Protein AF-A0A1S1LIB3-F1 (afdb_monomer_lite)

pLDDT: mean 85.14, std 17.37, range [36.69, 97.44]

Sequence (76 aa):
MIGAVTPADEDAAPINWSIRLVTEEADQWDDLLFSLRKETSRRTLSKADIMRALIELASNDPTVRSALIAALITPR

Foldseek 3Di:
DDPPPPPPPPDPDDDDDDDDDDPVRVVVLVVVQVVCCVVVVPPPDDSVNVVVVLVVCLVPPVVSVVVVVVVVPDDD

Structure (mmCIF, N/CA/C/O backbone):
data_AF-A0A1S1LIB3-F1
#
_entry.id   AF-A0A1S1LIB3-F1
#
loop_
_atom_site.group_PDB
_atom_site.id
_atom_site.type_symbol
_atom_site.label_atom_id
_atom_site.label_alt_id
_atom_site.label_comp_id
_atom_site.label_asym_id
_atom_site.label_entity_id
_atom_site.label_seq_id
_atom_site.pdbx_PDB_ins_code
_atom_site.Cartn_x
_atom_site.Cartn_y
_atom_site.Cartn_z
_atom_site.occupancy
_atom_site.B_iso_or_equiv
_atom_site.auth_seq_id
_atom_site.auth_comp_id
_atom_site.auth_asym_id
_atom_site.auth_atom_id
_atom_site.pdbx_PDB_model_num
ATOM 1 N N . MET A 1 1 ? -23.713 -25.441 -31.702 1.00 36.69 1 MET A N 1
ATOM 2 C CA . MET A 1 1 ? -22.253 -25.653 -31.569 1.00 36.69 1 MET A CA 1
ATOM 3 C C . MET A 1 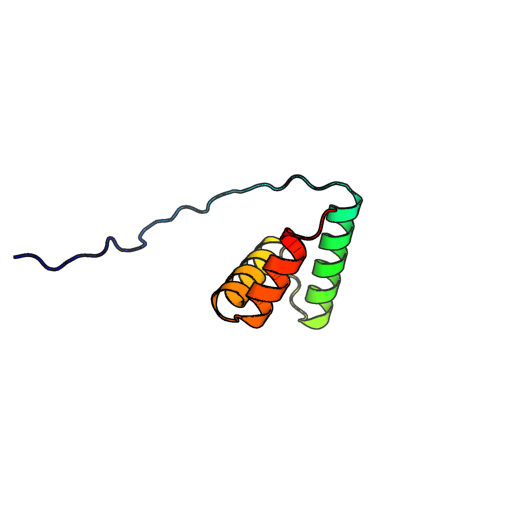1 ? -21.595 -24.290 -31.659 1.00 36.69 1 MET A C 1
ATOM 5 O O . MET A 1 1 ? -21.867 -23.617 -32.634 1.00 36.69 1 MET A O 1
ATOM 9 N N . ILE A 1 2 ? -20.800 -23.769 -30.734 1.00 45.78 2 ILE A N 1
ATOM 10 C CA . ILE A 1 2 ? -20.424 -24.098 -29.356 1.00 45.78 2 ILE A CA 1
ATOM 11 C C . ILE A 1 2 ? -20.421 -22.718 -28.677 1.00 45.78 2 ILE A C 1
ATOM 13 O O . ILE A 1 2 ? -19.824 -21.786 -29.213 1.00 45.78 2 ILE A O 1
ATOM 17 N N . GLY A 1 3 ? -21.141 -22.560 -27.565 1.00 38.47 3 GLY A N 1
ATOM 18 C CA . GLY A 1 3 ? -21.002 -21.364 -26.739 1.00 38.47 3 GLY A CA 1
ATOM 19 C C . GLY A 1 3 ? -19.596 -21.364 -26.156 1.00 38.47 3 GLY A C 1
ATOM 20 O O . GLY A 1 3 ? -19.177 -22.375 -25.593 1.00 38.47 3 GLY A O 1
ATOM 21 N N . ALA A 1 4 ? -18.856 -20.274 -26.343 1.00 47.53 4 ALA A N 1
ATOM 22 C CA . ALA A 1 4 ? -17.592 -20.070 -25.658 1.00 47.53 4 ALA A CA 1
ATOM 23 C C . ALA A 1 4 ? -17.893 -19.960 -24.159 1.00 47.53 4 ALA A C 1
ATOM 25 O O . ALA A 1 4 ? -18.267 -18.904 -23.660 1.00 47.53 4 ALA A O 1
ATOM 26 N N . VAL A 1 5 ? -17.798 -21.089 -23.462 1.00 46.53 5 VAL A N 1
ATOM 27 C CA . VAL A 1 5 ? -17.649 -21.114 -22.014 1.00 46.53 5 VAL A CA 1
ATOM 28 C C . VAL A 1 5 ? -16.233 -20.616 -21.772 1.00 46.53 5 VAL A C 1
ATOM 30 O O . VAL A 1 5 ? -15.268 -21.361 -21.937 1.00 46.53 5 VAL A O 1
ATOM 33 N N . THR A 1 6 ? -16.091 -19.328 -21.466 1.00 55.41 6 THR A N 1
ATOM 34 C CA . THR A 1 6 ? -14.933 -18.868 -20.702 1.00 55.41 6 THR A CA 1
ATOM 35 C C . THR A 1 6 ? -14.891 -19.757 -19.463 1.00 55.41 6 THR A C 1
ATOM 37 O O . THR A 1 6 ? -15.927 -19.855 -18.799 1.00 55.41 6 THR A O 1
ATOM 40 N N . PRO A 1 7 ? -13.783 -20.472 -19.188 1.00 49.69 7 PRO A N 1
ATOM 41 C CA . PRO A 1 7 ? -13.681 -21.236 -17.957 1.00 49.69 7 PRO A CA 1
ATOM 42 C C . PRO A 1 7 ? -13.971 -20.255 -16.830 1.00 49.69 7 PRO A C 1
ATOM 44 O O . PRO A 1 7 ? -13.316 -19.217 -16.725 1.00 49.69 7 PRO A O 1
ATOM 47 N N . ALA A 1 8 ? -15.048 -20.528 -16.101 1.00 47.88 8 ALA A N 1
ATOM 48 C CA . ALA A 1 8 ? -15.399 -19.765 -14.928 1.00 47.88 8 ALA A CA 1
ATOM 49 C C . ALA A 1 8 ? -14.166 -19.732 -14.018 1.00 47.88 8 ALA A C 1
ATOM 51 O O . ALA A 1 8 ? -13.449 -20.731 -13.928 1.00 47.88 8 ALA A O 1
ATOM 52 N N . ASP A 1 9 ? -13.926 -18.588 -13.377 1.00 52.62 9 ASP A N 1
ATOM 53 C CA . ASP A 1 9 ? -12.985 -18.384 -12.266 1.00 52.62 9 ASP A CA 1
ATOM 54 C C . ASP A 1 9 ? -13.372 -19.247 -11.037 1.00 52.62 9 ASP A C 1
ATOM 56 O O . ASP A 1 9 ? -13.466 -18.773 -9.906 1.00 52.62 9 ASP A O 1
ATOM 60 N N . GLU A 1 10 ? -13.676 -20.524 -11.251 1.00 48.12 10 GLU A N 1
ATOM 61 C CA . GLU A 1 10 ? -13.922 -21.517 -10.222 1.00 48.12 10 GLU A CA 1
ATOM 62 C C . GLU A 1 10 ? -12.550 -22.022 -9.753 1.00 48.12 10 GLU A C 1
ATOM 64 O O . GLU A 1 10 ? -11.828 -22.710 -10.472 1.00 48.12 10 GLU A O 1
ATOM 69 N N . ASP A 1 11 ? -12.192 -21.615 -8.534 1.00 52.91 11 ASP A N 1
ATOM 70 C CA . ASP A 1 11 ? -11.052 -22.091 -7.743 1.00 52.91 11 ASP A CA 1
ATOM 71 C C . ASP A 1 11 ? -9.646 -21.618 -8.145 1.00 52.91 11 ASP A C 1
ATOM 73 O O . ASP A 1 11 ? -8.687 -22.394 -8.203 1.00 52.91 11 ASP A O 1
ATOM 77 N N . ALA A 1 12 ? -9.445 -20.302 -8.259 1.00 60.38 12 ALA A N 1
ATOM 78 C CA . ALA A 1 12 ? -8.114 -19.754 -8.001 1.00 60.38 12 ALA A CA 1
ATOM 79 C C . ALA A 1 12 ? -7.786 -19.916 -6.502 1.00 60.38 12 ALA A C 1
ATOM 81 O O . ALA A 1 12 ? -8.088 -19.048 -5.680 1.00 60.38 12 ALA A O 1
ATOM 82 N N . ALA A 1 13 ? -7.196 -21.058 -6.132 1.00 70.75 13 ALA A N 1
ATOM 83 C CA . ALA A 1 13 ? -6.696 -21.304 -4.783 1.00 70.75 13 ALA A CA 1
ATOM 84 C C . ALA A 1 13 ? -5.831 -20.117 -4.308 1.00 70.75 13 ALA A C 1
ATOM 86 O O . ALA A 1 13 ? -5.088 -19.544 -5.113 1.00 70.75 13 ALA A O 1
ATOM 87 N N . PRO A 1 14 ? -5.895 -19.729 -3.020 1.00 73.19 14 PRO A N 1
ATOM 88 C CA . PRO A 1 14 ? -5.147 -18.581 -2.527 1.00 73.19 14 PRO A CA 1
ATOM 89 C C . PRO A 1 14 ? -3.648 -18.783 -2.776 1.00 73.19 14 PRO A C 1
ATOM 91 O O . PRO A 1 14 ? -3.022 -19.680 -2.210 1.00 73.19 14 PRO A O 1
ATOM 94 N N . ILE A 1 15 ? -3.068 -17.935 -3.625 1.00 82.44 15 ILE A N 1
ATOM 95 C CA . ILE A 1 15 ? -1.635 -17.957 -3.912 1.00 82.44 15 ILE A CA 1
ATOM 96 C C . ILE A 1 15 ? -0.910 -17.312 -2.734 1.00 82.44 15 ILE A C 1
ATOM 98 O O . ILE A 1 15 ? -1.080 -16.123 -2.451 1.00 82.44 15 ILE A O 1
ATOM 102 N N . ASN A 1 16 ? -0.084 -18.100 -2.048 1.00 85.19 16 ASN A N 1
ATOM 103 C CA . ASN A 1 16 ? 0.838 -17.567 -1.057 1.00 85.19 16 ASN A CA 1
ATOM 104 C C . ASN A 1 16 ? 2.081 -17.017 -1.766 1.00 85.19 16 ASN A C 1
ATOM 106 O O . ASN A 1 16 ? 2.695 -17.704 -2.581 1.00 85.19 16 ASN A O 1
ATOM 110 N N . TRP A 1 17 ? 2.453 -15.785 -1.441 1.00 85.75 17 TRP A N 1
ATOM 111 C CA . TRP A 1 17 ? 3.615 -15.106 -1.997 1.00 85.75 17 TRP A CA 1
ATOM 112 C C . TRP A 1 17 ? 4.398 -14.436 -0.868 1.00 85.75 17 TRP A C 1
ATOM 114 O O . TRP A 1 17 ? 3.830 -14.027 0.145 1.00 85.75 17 TRP A O 1
ATOM 124 N N . SER A 1 18 ? 5.716 -14.346 -1.029 1.00 87.44 18 SER A N 1
ATOM 125 C CA . SER A 1 18 ? 6.606 -13.733 -0.046 1.00 87.44 18 SER A CA 1
ATOM 126 C C . SER A 1 18 ? 7.495 -12.681 -0.700 1.00 87.44 18 SER A C 1
ATOM 128 O O . SER A 1 18 ? 7.930 -12.838 -1.840 1.00 87.44 18 SER A O 1
ATOM 130 N N . ILE A 1 19 ? 7.762 -11.603 0.037 1.00 86.81 19 ILE A N 1
ATOM 131 C CA . ILE A 1 19 ? 8.730 -10.566 -0.332 1.00 86.81 19 ILE A CA 1
ATOM 132 C C . 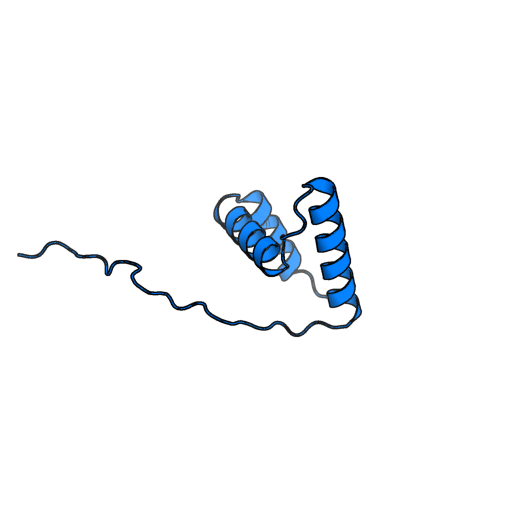ILE A 1 19 ? 9.857 -10.603 0.688 1.00 86.81 19 ILE A C 1
ATOM 134 O O . ILE A 1 19 ? 9.610 -10.756 1.886 1.00 86.81 19 ILE A O 1
ATOM 138 N N . ARG A 1 20 ? 11.093 -10.445 0.216 1.00 90.19 20 ARG A N 1
ATOM 139 C CA . ARG A 1 20 ? 12.239 -10.187 1.085 1.00 90.19 20 ARG A CA 1
ATOM 140 C C . ARG A 1 20 ? 12.421 -8.685 1.207 1.00 90.19 20 ARG A C 1
ATOM 142 O O . ARG A 1 20 ? 12.578 -8.019 0.191 1.00 90.19 20 ARG A O 1
ATOM 149 N N . LEU A 1 21 ? 12.394 -8.199 2.438 1.00 89.75 21 LEU A N 1
ATOM 150 C CA . LEU A 1 21 ? 12.593 -6.798 2.777 1.00 89.75 21 LEU A CA 1
ATOM 151 C C . LEU A 1 21 ? 13.801 -6.686 3.698 1.00 89.75 21 LEU A C 1
ATOM 153 O O . LEU A 1 21 ? 14.037 -7.586 4.513 1.00 89.75 21 LEU A O 1
ATOM 157 N N . VAL A 1 22 ? 14.549 -5.592 3.586 1.00 93.12 22 VAL A N 1
ATOM 158 C CA . VAL A 1 22 ? 15.473 -5.203 4.660 1.00 93.12 22 VAL A CA 1
ATOM 159 C C . VAL A 1 22 ? 14.683 -4.623 5.836 1.00 93.12 22 VAL A C 1
ATOM 161 O O . VAL A 1 22 ? 13.529 -4.227 5.677 1.00 93.12 22 VAL A O 1
ATOM 164 N N . THR A 1 23 ? 15.284 -4.578 7.027 1.00 92.75 23 THR A N 1
ATOM 165 C CA . THR A 1 23 ? 14.600 -4.138 8.259 1.00 92.75 23 THR A CA 1
ATOM 166 C C . THR A 1 23 ? 13.925 -2.777 8.100 1.00 92.75 23 THR A C 1
ATOM 168 O O . THR A 1 23 ? 12.754 -2.640 8.427 1.00 92.75 23 THR A O 1
ATOM 171 N N . GLU A 1 24 ? 14.622 -1.810 7.502 1.00 94.06 24 GLU A N 1
ATOM 172 C CA . GLU A 1 24 ? 14.082 -0.465 7.281 1.00 94.06 24 GLU A CA 1
ATOM 173 C C . GLU A 1 24 ? 12.825 -0.470 6.394 1.00 94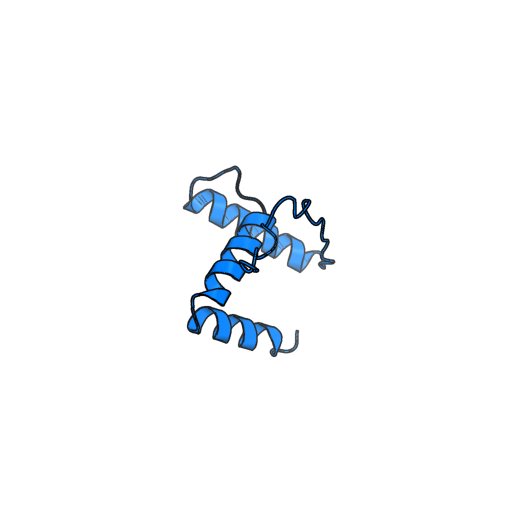.06 24 GLU A C 1
ATOM 175 O O . GLU A 1 24 ? 11.850 0.221 6.679 1.00 94.06 24 GLU A O 1
ATOM 180 N N . GLU A 1 25 ? 12.802 -1.291 5.342 1.00 92.25 25 GLU A N 1
ATOM 181 C CA . GLU A 1 25 ? 11.630 -1.427 4.472 1.00 92.25 25 GLU A CA 1
ATOM 182 C C . GLU A 1 25 ? 10.465 -2.107 5.200 1.00 92.25 25 GLU A C 1
ATOM 184 O O . GLU A 1 25 ? 9.305 -1.772 4.962 1.00 92.25 25 GLU A O 1
ATOM 189 N N . ALA A 1 26 ? 10.758 -3.066 6.084 1.00 92.69 26 ALA A N 1
ATOM 190 C CA . ALA A 1 26 ? 9.740 -3.723 6.893 1.00 92.69 26 ALA A CA 1
ATOM 191 C C . ALA A 1 26 ? 9.080 -2.736 7.868 1.00 92.69 26 ALA A C 1
ATOM 193 O O . ALA A 1 26 ? 7.846 -2.707 7.930 1.00 92.69 26 ALA A O 1
ATOM 194 N N . ASP A 1 27 ? 9.885 -1.899 8.532 1.00 95.75 27 ASP A N 1
ATOM 195 C CA . ASP A 1 27 ? 9.434 -0.866 9.470 1.00 95.75 27 ASP A CA 1
ATOM 196 C C . ASP A 1 27 ? 8.560 0.180 8.764 1.00 95.75 27 ASP A C 1
ATOM 198 O O . ASP A 1 27 ? 7.434 0.436 9.192 1.00 95.75 27 ASP A O 1
ATOM 202 N N . GLN A 1 28 ? 8.999 0.694 7.606 1.00 94.25 28 GLN A N 1
ATOM 203 C CA . GLN A 1 28 ? 8.198 1.617 6.785 1.00 94.25 28 GLN A CA 1
ATOM 204 C C . GLN A 1 28 ? 6.825 1.030 6.427 1.00 94.25 28 GLN A C 1
ATOM 206 O O . GLN A 1 28 ? 5.814 1.738 6.373 1.00 94.25 28 GLN A O 1
ATOM 211 N N . TRP A 1 29 ? 6.768 -0.279 6.181 1.00 93.88 29 TRP A N 1
ATOM 212 C CA . TRP A 1 29 ? 5.527 -0.955 5.827 1.00 93.88 29 TRP A CA 1
ATOM 213 C C . TRP A 1 29 ? 4.591 -1.130 7.029 1.00 93.88 29 TRP A C 1
ATOM 215 O O . TRP A 1 29 ? 3.369 -1.048 6.871 1.00 93.88 29 TRP A O 1
ATOM 225 N N . ASP A 1 30 ? 5.142 -1.361 8.222 1.00 95.50 30 ASP A N 1
ATOM 226 C CA . ASP A 1 30 ? 4.379 -1.417 9.471 1.00 95.50 30 ASP A CA 1
ATOM 227 C C . ASP A 1 30 ? 3.860 -0.039 9.894 1.00 95.50 30 ASP A C 1
ATOM 229 O O . ASP A 1 30 ? 2.691 0.072 10.276 1.00 95.50 30 ASP A O 1
ATOM 233 N N . ASP A 1 31 ? 4.653 1.018 9.722 1.00 97.00 31 ASP A N 1
ATOM 234 C CA . ASP A 1 31 ? 4.247 2.401 9.991 1.00 97.00 31 ASP A CA 1
ATOM 235 C C . ASP A 1 31 ? 3.106 2.856 9.074 1.00 97.00 31 ASP A C 1
ATOM 237 O O . ASP A 1 31 ? 2.115 3.449 9.530 1.00 97.00 31 ASP A O 1
ATOM 241 N N . LEU A 1 32 ? 3.190 2.526 7.779 1.00 95.81 32 LEU A N 1
ATOM 242 C CA . LEU A 1 32 ? 2.108 2.777 6.829 1.00 95.81 32 LEU A CA 1
ATOM 243 C C . LEU A 1 32 ? 0.837 2.025 7.240 1.00 95.81 32 LEU A C 1
ATOM 245 O O . LEU A 1 32 ? -0.248 2.610 7.285 1.00 95.81 32 LEU A O 1
ATOM 249 N N . LEU A 1 33 ? 0.953 0.737 7.575 1.00 96.25 33 LEU A N 1
ATOM 250 C CA . LEU A 1 33 ? -0.188 -0.065 8.013 1.00 96.25 33 LEU A CA 1
ATOM 251 C C . LEU A 1 33 ? -0.824 0.502 9.286 1.00 96.25 33 LEU A C 1
ATOM 253 O O . LEU A 1 33 ? -2.051 0.571 9.387 1.00 96.25 33 LEU A O 1
ATOM 257 N N . PHE A 1 34 ? -0.011 0.909 10.258 1.00 96.75 34 PHE A N 1
ATOM 258 C CA . PHE A 1 34 ? -0.482 1.520 11.493 1.00 96.75 34 PHE A CA 1
ATOM 259 C C . PHE A 1 34 ? -1.262 2.811 11.219 1.00 96.75 34 PHE A C 1
ATOM 261 O O . PHE A 1 34 ? -2.376 2.977 11.726 1.00 96.75 34 PHE A O 1
ATOM 268 N N . SER A 1 35 ? -0.721 3.680 10.365 1.00 96.62 35 SER A N 1
ATOM 269 C CA . SER A 1 35 ? -1.351 4.948 9.985 1.00 96.62 35 SER A CA 1
ATOM 270 C C . SER A 1 35 ? -2.693 4.720 9.286 1.00 96.62 35 SER A C 1
ATOM 272 O O . SER A 1 35 ? -3.715 5.252 9.719 1.00 96.62 35 SER A O 1
ATOM 274 N N . LEU A 1 36 ? -2.743 3.813 8.306 1.00 96.25 36 LEU A N 1
ATOM 275 C CA . LEU A 1 36 ? -3.979 3.469 7.596 1.00 96.25 36 LEU A CA 1
ATOM 276 C C . LEU A 1 36 ? -5.039 2.859 8.518 1.00 96.25 36 LEU A C 1
ATOM 278 O O . LEU A 1 36 ? -6.222 3.188 8.410 1.00 96.25 36 LEU A O 1
ATOM 282 N N . ARG A 1 37 ? -4.648 1.989 9.457 1.00 96.62 37 ARG A N 1
ATOM 283 C CA . ARG A 1 37 ? -5.571 1.430 10.463 1.00 96.62 37 ARG A CA 1
ATOM 284 C C . ARG A 1 37 ? -6.172 2.519 11.341 1.00 96.62 37 ARG A C 1
ATOM 286 O O . ARG A 1 37 ? -7.354 2.438 11.674 1.00 96.62 37 ARG A O 1
ATOM 293 N N . LYS A 1 38 ? -5.368 3.511 11.725 1.00 96.50 38 LYS A N 1
ATOM 294 C CA . LYS A 1 38 ? -5.806 4.645 12.540 1.00 96.50 38 LYS A CA 1
ATOM 295 C C . LYS A 1 38 ? -6.773 5.539 11.765 1.00 96.50 38 LYS A C 1
ATOM 297 O O . LYS A 1 38 ? -7.849 5.829 12.274 1.00 96.50 38 LYS A O 1
ATOM 302 N N . GLU A 1 39 ? -6.427 5.920 10.541 1.00 96.56 39 GLU A N 1
ATOM 303 C CA . GLU A 1 39 ? -7.229 6.827 9.709 1.00 96.56 39 GLU A CA 1
ATOM 304 C C . GLU A 1 39 ? -8.552 6.204 9.257 1.00 96.56 39 GLU A C 1
ATOM 306 O O . GLU A 1 39 ? -9.593 6.853 9.285 1.00 96.56 39 GLU A O 1
ATOM 311 N N . THR A 1 40 ? -8.546 4.917 8.906 1.00 94.62 40 THR A N 1
ATOM 312 C CA . THR A 1 40 ? -9.759 4.203 8.473 1.00 94.62 40 THR A CA 1
ATOM 313 C C . THR A 1 40 ? -10.549 3.589 9.631 1.00 94.62 40 THR A C 1
ATOM 315 O O . THR A 1 40 ? -11.635 3.056 9.418 1.00 94.62 40 THR A O 1
ATOM 318 N N . SER A 1 41 ? -10.004 3.602 10.854 1.00 95.19 41 SER A N 1
ATOM 319 C CA . SER A 1 41 ? -10.508 2.851 12.019 1.00 95.19 41 SER A CA 1
ATOM 320 C C . SER A 1 41 ? -10.637 1.328 11.806 1.00 95.19 41 SER A C 1
ATOM 322 O O . SER A 1 41 ? -11.282 0.633 12.596 1.00 95.19 41 SER A O 1
ATOM 324 N N . ARG A 1 42 ?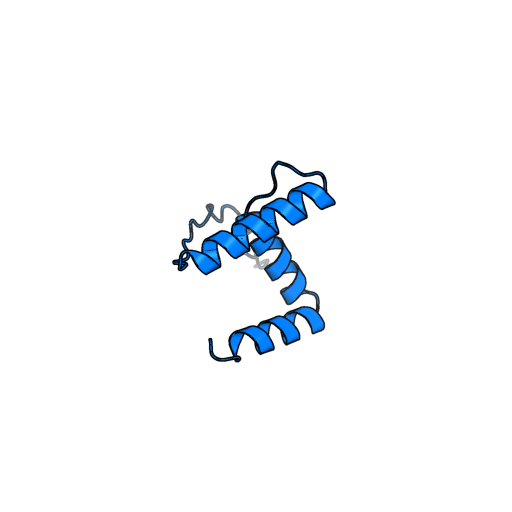 -10.007 0.760 10.768 1.00 93.38 42 ARG A N 1
ATOM 325 C CA . ARG A 1 42 ? -10.099 -0.670 10.423 1.00 93.38 42 ARG A CA 1
ATOM 326 C C . ARG A 1 42 ? -8.923 -1.461 10.982 1.00 93.38 42 ARG A C 1
ATOM 328 O O . ARG A 1 42 ? -7.912 -1.642 10.315 1.00 93.38 42 ARG A O 1
ATOM 335 N N . ARG A 1 43 ? -9.077 -2.031 12.178 1.00 91.38 43 ARG A N 1
ATOM 336 C CA . ARG A 1 43 ? -8.018 -2.829 12.839 1.00 91.38 43 ARG A CA 1
ATOM 337 C C . ARG A 1 43 ? -7.630 -4.120 12.103 1.00 91.38 43 ARG A C 1
ATOM 339 O O . ARG A 1 43 ? -6.539 -4.630 12.331 1.00 91.38 43 ARG A O 1
ATOM 346 N N . THR A 1 44 ? -8.497 -4.637 11.234 1.00 93.50 44 THR A N 1
ATOM 347 C CA . THR A 1 44 ? -8.283 -5.890 10.490 1.00 93.50 44 THR A CA 1
ATOM 348 C C . THR A 1 44 ? -7.490 -5.722 9.195 1.00 93.50 44 THR A C 1
ATOM 350 O O . THR A 1 44 ? -7.169 -6.727 8.571 1.00 93.50 44 THR A O 1
ATOM 353 N N . LEU A 1 45 ? -7.152 -4.487 8.794 1.00 94.00 45 LEU A N 1
ATOM 354 C CA . LEU A 1 45 ? -6.303 -4.236 7.625 1.00 94.00 45 LEU A CA 1
ATOM 355 C C . LEU A 1 45 ? -4.975 -4.984 7.753 1.00 94.00 45 LEU A C 1
ATOM 357 O O . LEU A 1 45 ? -4.358 -4.973 8.820 1.00 94.00 45 LEU A O 1
ATOM 361 N N . SER A 1 46 ? -4.521 -5.588 6.664 1.00 94.31 46 SER A N 1
ATOM 362 C CA . SER A 1 46 ? -3.240 -6.282 6.551 1.00 94.31 46 SER A CA 1
ATOM 363 C C . SER A 1 46 ? -2.373 -5.675 5.442 1.00 94.31 46 SER A C 1
ATOM 365 O O . SER A 1 46 ? -2.868 -4.960 4.572 1.00 94.31 46 SER A O 1
ATOM 367 N N . LYS A 1 47 ? -1.073 -6.001 5.424 1.00 93.00 47 LYS A N 1
ATOM 368 C CA . LYS A 1 47 ? -0.162 -5.620 4.324 1.00 93.00 47 LYS A CA 1
ATOM 369 C C . LYS A 1 47 ? -0.658 -6.140 2.966 1.00 93.00 47 LYS A C 1
ATOM 371 O O . LYS A 1 47 ? -0.521 -5.459 1.954 1.00 93.00 47 LYS A O 1
ATOM 376 N N . ALA A 1 48 ? -1.309 -7.307 2.952 1.00 92.38 48 ALA A N 1
ATOM 377 C CA . ALA A 1 48 ? -1.926 -7.854 1.748 1.00 92.38 48 ALA A CA 1
ATOM 378 C C . ALA A 1 48 ? -3.078 -6.976 1.232 1.00 92.38 48 ALA A C 1
ATOM 380 O O . ALA A 1 48 ? -3.215 -6.812 0.023 1.00 92.38 48 ALA A O 1
ATOM 381 N N . ASP A 1 49 ? -3.873 -6.375 2.120 1.00 93.75 49 ASP A N 1
ATOM 382 C CA . ASP A 1 49 ? -4.958 -5.473 1.714 1.00 93.75 49 ASP A CA 1
ATOM 383 C C . ASP A 1 49 ? -4.421 -4.176 1.108 1.00 93.75 49 ASP A C 1
ATOM 385 O O . ASP A 1 49 ? -4.964 -3.703 0.114 1.00 93.75 49 ASP A O 1
ATOM 389 N N . ILE A 1 50 ? -3.317 -3.646 1.649 1.00 93.38 50 ILE A N 1
ATOM 390 C CA . ILE A 1 50 ? -2.616 -2.490 1.069 1.00 93.38 50 ILE A CA 1
ATOM 391 C C . ILE A 1 50 ? -2.140 -2.823 -0.350 1.00 93.38 50 ILE A C 1
ATOM 393 O O . ILE A 1 50 ? -2.377 -2.051 -1.276 1.00 93.38 50 ILE A O 1
ATOM 397 N N . MET A 1 51 ? -1.518 -3.992 -0.540 1.00 93.19 51 MET A N 1
ATOM 398 C CA . MET A 1 51 ? -1.049 -4.433 -1.859 1.00 93.19 51 MET A CA 1
ATOM 399 C C . MET A 1 51 ? -2.194 -4.605 -2.859 1.00 93.19 51 MET A C 1
ATOM 401 O O . MET A 1 51 ? -2.081 -4.144 -3.992 1.00 93.19 51 MET A O 1
ATOM 405 N N . ARG A 1 52 ? -3.310 -5.222 -2.448 1.00 92.75 52 ARG A N 1
ATOM 406 C CA . ARG A 1 52 ? -4.499 -5.366 -3.303 1.00 92.75 52 ARG A CA 1
ATOM 407 C C . ARG A 1 52 ? -5.055 -4.007 -3.716 1.00 92.75 52 ARG A C 1
ATOM 409 O O . ARG A 1 52 ? -5.264 -3.792 -4.904 1.00 92.75 52 ARG A O 1
ATOM 416 N N . ALA A 1 53 ? -5.216 -3.090 -2.762 1.00 94.44 53 ALA A N 1
ATOM 417 C CA . ALA A 1 53 ? -5.715 -1.746 -3.035 1.00 94.44 53 ALA A CA 1
ATOM 418 C C . ALA A 1 53 ? -4.790 -0.970 -3.987 1.00 94.44 53 ALA A C 1
ATOM 420 O O . ALA A 1 53 ? -5.267 -0.314 -4.907 1.00 94.44 53 ALA A O 1
ATOM 421 N N . LEU A 1 54 ? -3.467 -1.076 -3.819 1.00 94.12 54 LEU A N 1
ATOM 422 C CA . LEU A 1 54 ? -2.506 -0.430 -4.715 1.00 94.12 54 LEU A CA 1
ATOM 423 C C . LEU A 1 54 ? -2.593 -0.979 -6.146 1.00 94.12 54 LEU A C 1
ATOM 425 O O . LEU A 1 54 ? -2.583 -0.201 -7.098 1.00 94.12 54 LEU A O 1
ATOM 429 N N . ILE A 1 55 ? -2.689 -2.303 -6.304 1.00 94.38 55 ILE A N 1
ATOM 430 C CA . ILE A 1 55 ? -2.820 -2.952 -7.618 1.00 94.38 55 ILE A CA 1
ATOM 431 C C . ILE A 1 55 ? -4.137 -2.548 -8.283 1.00 94.38 55 ILE A C 1
ATOM 433 O O . ILE A 1 55 ? -4.147 -2.208 -9.467 1.00 94.38 55 ILE A O 1
ATOM 437 N N . GLU A 1 56 ? -5.235 -2.547 -7.530 1.00 96.00 56 GLU A N 1
ATOM 438 C CA . GLU A 1 56 ? -6.546 -2.115 -8.011 1.00 96.00 56 GLU A CA 1
ATOM 439 C C . GLU A 1 56 ? -6.511 -0.652 -8.475 1.00 96.00 56 GLU A C 1
ATOM 441 O O . GLU A 1 56 ? -6.940 -0.347 -9.590 1.00 96.00 56 GLU A O 1
ATOM 446 N N . LEU A 1 57 ? -5.922 0.248 -7.681 1.00 96.31 57 LEU A N 1
ATOM 447 C CA . LEU A 1 57 ? -5.767 1.657 -8.043 1.00 96.31 57 LEU A CA 1
ATOM 448 C C . LEU A 1 57 ? -4.886 1.837 -9.283 1.00 96.31 57 LEU A C 1
ATOM 450 O O . LEU A 1 57 ? -5.287 2.526 -10.212 1.00 96.31 57 LEU A O 1
ATOM 454 N N . ALA A 1 58 ? -3.719 1.195 -9.354 1.00 95.69 58 ALA A N 1
ATOM 455 C CA . ALA A 1 58 ? -2.817 1.316 -10.504 1.00 95.69 58 ALA A CA 1
ATOM 456 C C . ALA A 1 58 ? -3.402 0.713 -11.797 1.00 95.69 58 ALA A C 1
ATOM 458 O O . ALA A 1 58 ? -3.073 1.143 -12.908 1.00 95.69 58 ALA A O 1
ATOM 459 N N . SER A 1 59 ? -4.278 -0.283 -11.674 1.00 95.75 59 SER A N 1
ATOM 460 C CA . SER A 1 59 ? -4.964 -0.873 -12.826 1.00 95.75 59 SER A CA 1
ATOM 461 C C . SER A 1 59 ? -5.993 0.092 -13.418 1.00 95.75 59 SER A C 1
ATOM 463 O O . SER A 1 59 ? -6.099 0.199 -14.640 1.00 95.75 59 SER 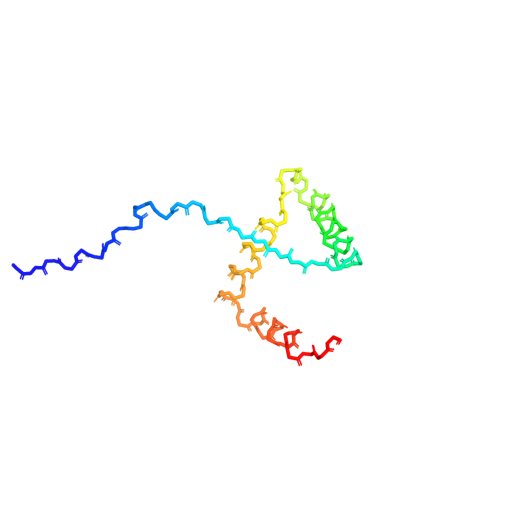A O 1
ATOM 465 N N . ASN A 1 60 ? -6.692 0.842 -12.562 1.00 96.56 60 ASN A N 1
ATOM 466 C CA . ASN A 1 60 ? -7.810 1.701 -12.955 1.00 96.56 60 ASN A CA 1
ATOM 467 C C . ASN A 1 60 ? -7.438 3.186 -13.139 1.00 96.56 60 ASN A C 1
ATOM 469 O O . ASN A 1 60 ? -8.105 3.882 -13.901 1.00 96.56 60 ASN A O 1
ATOM 473 N N . ASP A 1 61 ? -6.370 3.673 -12.501 1.00 97.44 61 ASP A N 1
ATOM 474 C CA . ASP A 1 61 ? -5.936 5.074 -12.542 1.00 97.44 61 ASP A CA 1
ATOM 475 C C . ASP A 1 61 ? -4.567 5.226 -13.248 1.00 97.44 61 ASP A C 1
ATOM 477 O O . ASP A 1 61 ? -3.526 4.820 -12.712 1.00 97.44 61 ASP A O 1
ATOM 481 N N . PRO A 1 62 ? -4.524 5.844 -14.449 1.00 95.62 62 PRO A N 1
ATOM 482 C CA . PRO A 1 62 ? -3.283 6.113 -15.177 1.00 95.62 62 PRO A CA 1
ATOM 483 C C . PRO A 1 62 ? -2.263 6.961 -14.405 1.00 95.62 62 PRO A C 1
ATOM 485 O O . PRO A 1 62 ? -1.060 6.817 -14.635 1.00 95.62 62 PRO A O 1
ATOM 488 N N . THR A 1 63 ? -2.712 7.830 -13.500 1.00 96.75 63 THR A N 1
ATOM 489 C CA . THR A 1 63 ? -1.849 8.685 -12.674 1.00 96.75 63 THR A CA 1
ATOM 490 C C . THR A 1 63 ? -1.102 7.843 -11.653 1.00 96.75 63 THR A C 1
ATOM 492 O O . THR A 1 63 ? 0.123 7.924 -11.561 1.00 96.75 63 THR A O 1
ATOM 495 N N . VAL A 1 64 ? -1.822 6.965 -10.947 1.00 95.56 64 VAL A N 1
ATOM 496 C CA . VAL A 1 64 ? -1.230 6.020 -9.989 1.00 95.56 64 VAL A CA 1
ATOM 497 C C . VAL A 1 64 ? -0.280 5.068 -10.708 1.00 95.56 64 VAL A C 1
ATOM 499 O O . VAL A 1 64 ? 0.839 4.849 -10.248 1.00 95.56 64 VAL A O 1
ATOM 502 N N . ARG A 1 65 ? -0.670 4.562 -11.885 1.00 96.94 65 ARG A N 1
ATOM 503 C CA . ARG A 1 65 ? 0.207 3.726 -12.716 1.00 96.94 65 ARG A CA 1
ATOM 504 C C . ARG A 1 65 ? 1.495 4.445 -13.111 1.00 96.94 65 ARG A C 1
ATOM 506 O O . ARG A 1 65 ? 2.566 3.852 -13.042 1.00 96.94 65 ARG A O 1
ATOM 513 N N . SER A 1 66 ? 1.402 5.712 -13.505 1.00 96.44 66 SER A N 1
ATOM 514 C CA . SER A 1 66 ? 2.570 6.513 -13.886 1.00 96.44 66 SER A CA 1
ATOM 515 C C . SER A 1 66 ? 3.496 6.763 -12.695 1.00 96.44 66 SER A C 1
ATOM 517 O O . SER A 1 66 ? 4.709 6.617 -12.828 1.00 96.44 66 SER A O 1
ATOM 519 N N . ALA A 1 67 ? 2.937 7.064 -11.519 1.00 95.88 67 ALA A N 1
ATOM 520 C CA . ALA A 1 67 ? 3.704 7.213 -10.284 1.00 95.88 67 ALA A CA 1
ATOM 521 C C . ALA A 1 67 ? 4.401 5.903 -9.878 1.00 95.88 67 ALA A C 1
ATOM 523 O O . ALA A 1 67 ? 5.574 5.918 -9.507 1.00 95.88 67 ALA A O 1
ATOM 524 N N . LEU A 1 68 ? 3.715 4.763 -10.011 1.00 94.00 68 LEU A N 1
ATOM 525 C CA . LEU A 1 68 ? 4.293 3.446 -9.751 1.00 94.00 68 LEU A CA 1
ATOM 526 C C . LEU A 1 68 ? 5.453 3.139 -10.708 1.00 94.00 68 LEU A C 1
ATOM 528 O O . LEU A 1 68 ? 6.510 2.708 -10.259 1.00 94.00 68 LEU A O 1
ATOM 532 N N . ILE A 1 69 ? 5.293 3.402 -1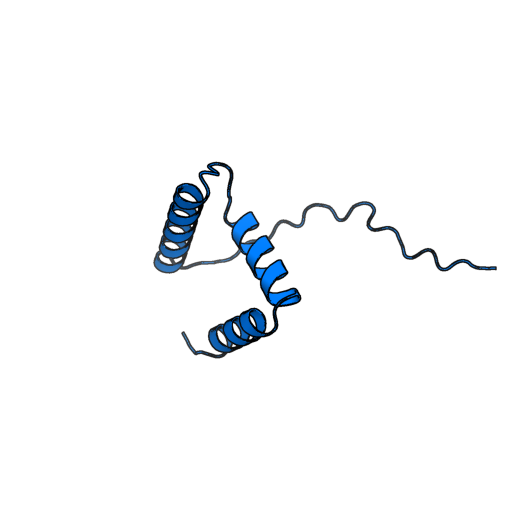2.010 1.00 95.44 69 ILE A N 1
ATOM 533 C CA . ILE A 1 69 ? 6.374 3.238 -12.995 1.00 95.44 69 ILE A CA 1
ATOM 534 C C . ILE A 1 69 ? 7.571 4.115 -12.619 1.00 95.44 69 ILE A C 1
ATOM 536 O O . ILE A 1 69 ? 8.693 3.617 -12.594 1.00 95.44 69 ILE A O 1
ATOM 540 N N . ALA A 1 70 ? 7.341 5.387 -12.281 1.00 95.06 70 ALA A N 1
ATOM 541 C CA . ALA A 1 70 ? 8.400 6.306 -11.867 1.00 95.06 70 ALA A CA 1
ATOM 542 C C . ALA A 1 70 ? 9.167 5.792 -10.634 1.00 95.06 70 ALA A C 1
ATOM 544 O O . ALA A 1 70 ? 10.397 5.846 -10.603 1.00 95.06 70 ALA A O 1
ATOM 545 N N . ALA A 1 71 ? 8.462 5.233 -9.648 1.00 91.75 71 ALA A N 1
ATOM 546 C CA . ALA A 1 71 ? 9.082 4.633 -8.469 1.00 91.75 71 ALA A CA 1
ATOM 547 C C . ALA A 1 71 ? 9.927 3.392 -8.810 1.00 91.75 71 ALA A C 1
ATOM 549 O O . ALA A 1 71 ? 10.988 3.205 -8.225 1.00 91.75 71 ALA A O 1
ATOM 550 N N . LEU A 1 72 ? 9.493 2.567 -9.769 1.00 91.62 72 LEU A N 1
ATOM 551 C CA . LEU A 1 72 ? 10.194 1.337 -10.164 1.00 91.62 72 LEU A CA 1
ATOM 552 C C . LEU A 1 72 ? 11.441 1.581 -11.026 1.00 91.62 72 LEU A C 1
ATOM 554 O O . LEU A 1 72 ? 12.356 0.763 -11.009 1.00 91.62 72 LEU A O 1
ATOM 558 N N . ILE A 1 73 ? 11.480 2.675 -11.790 1.00 93.19 73 ILE A N 1
ATOM 559 C CA . ILE A 1 73 ? 12.648 3.043 -12.611 1.00 93.19 73 ILE A CA 1
ATOM 560 C C . ILE A 1 73 ? 13.673 3.882 -11.844 1.00 93.19 73 ILE A C 1
ATOM 562 O O . ILE A 1 73 ? 14.788 4.071 -12.329 1.00 93.19 73 ILE A O 1
ATOM 566 N N . THR A 1 74 ? 13.303 4.409 -10.673 1.00 84.81 74 THR A N 1
ATOM 567 C CA . THR A 1 74 ? 14.222 5.175 -9.832 1.00 84.81 74 THR A CA 1
ATOM 568 C C . THR A 1 74 ? 15.177 4.199 -9.140 1.00 84.81 74 THR A C 1
ATOM 570 O O . THR A 1 74 ? 14.710 3.332 -8.399 1.00 84.81 74 THR A O 1
ATOM 573 N N . PRO A 1 75 ? 16.500 4.295 -9.368 1.00 64.94 75 PRO A N 1
ATOM 574 C CA . PRO A 1 75 ? 17.457 3.429 -8.691 1.00 64.94 75 PRO A CA 1
ATOM 575 C C . PRO A 1 75 ? 17.393 3.667 -7.176 1.00 64.94 75 PRO A C 1
ATOM 577 O O . PRO A 1 75 ? 17.410 4.818 -6.735 1.00 64.94 75 PRO A O 1
ATOM 580 N N . ARG A 1 76 ? 17.286 2.575 -6.408 1.00 60.78 76 ARG A N 1
ATOM 581 C CA . ARG A 1 76 ? 17.432 2.571 -4.946 1.00 60.78 76 ARG A CA 1
ATOM 582 C C . ARG A 1 76 ? 18.898 2.514 -4.544 1.00 60.78 76 ARG A C 1
ATOM 584 O O . ARG A 1 76 ? 19.653 1.777 -5.218 1.00 60.78 76 ARG A O 1
#

Secondary structure (DSSP, 8-state):
-----PPP--------------HHHHHHHHHHHHHHHHHH--TT--HHHHHHHHHHHHHH-HHHHHHHHHHHHS--

Radius of gyration: 17.34 Å; chains: 1; bounding box: 40×34×44 Å

Organism: Mycobacteroides chelonae (NCBI:txid1774)